Protein AF-A0A0F7NEU3-F1 (afdb_monomer)

Secondary structure (DSSP, 8-state):
----TT--------------HHHHHHHHHHTTT-HHHHHHHHHHHHHHHHHHHHHHHHHHHHHHHHHHHHHHHHGGG-

Sequence (78 aa):
MTLSMIECMQTRERVTVTLPPDLLATAKAAAHGNLSAYVERAIRAQALREAADAVSRWRGDTSGDVEEITETFGEDIA

Structure (mmCIF, N/CA/C/O backbone):
data_AF-A0A0F7NEU3-F1
#
_entry.id   AF-A0A0F7NEU3-F1
#
loop_
_atom_site.group_PDB
_atom_site.id
_atom_site.type_symbol
_atom_site.label_atom_id
_atom_site.label_alt_id
_atom_site.label_comp_id
_atom_site.label_asym_id
_atom_site.label_entity_id
_atom_site.label_seq_id
_atom_site.pdbx_PDB_ins_code
_atom_site.Cartn_x
_atom_site.Cartn_y
_atom_site.Cartn_z
_atom_site.occupancy
_atom_site.B_iso_or_equiv
_atom_site.auth_seq_id
_atom_site.auth_comp_id
_atom_site.auth_asym_id
_atom_site.auth_atom_id
_atom_site.pdbx_PDB_model_num
ATOM 1 N N . MET A 1 1 ? 20.523 36.161 -10.004 1.00 42.00 1 MET A N 1
ATOM 2 C CA . MET A 1 1 ? 19.723 34.957 -10.305 1.00 42.00 1 MET A CA 1
ATOM 3 C C . MET A 1 1 ? 20.051 33.914 -9.246 1.00 42.00 1 MET A C 1
ATOM 5 O O . MET A 1 1 ? 20.917 33.076 -9.441 1.00 42.00 1 MET A O 1
ATOM 9 N N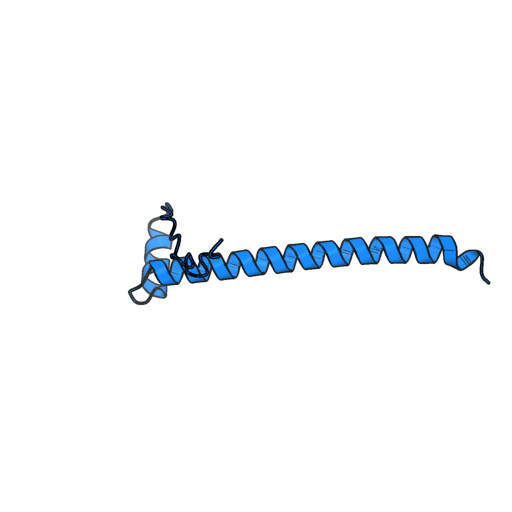 . THR A 1 2 ? 19.486 34.077 -8.053 1.00 41.12 2 THR A N 1
ATOM 10 C CA . THR A 1 2 ? 19.707 33.186 -6.908 1.00 41.12 2 THR A CA 1
ATOM 11 C C . THR A 1 2 ? 18.813 31.969 -7.082 1.00 41.12 2 THR A C 1
ATOM 13 O O . THR A 1 2 ? 17.596 32.086 -6.951 1.00 41.12 2 THR A O 1
ATOM 16 N N . LEU A 1 3 ? 19.407 30.824 -7.430 1.00 51.22 3 LEU A N 1
ATOM 17 C CA . LEU A 1 3 ? 18.726 29.535 -7.352 1.00 51.22 3 LEU A CA 1
ATOM 18 C C . LEU A 1 3 ? 18.219 29.363 -5.915 1.00 51.22 3 LEU A C 1
ATOM 20 O O . LEU A 1 3 ? 19.013 29.275 -4.978 1.00 51.22 3 LEU A O 1
ATOM 24 N N . SER A 1 4 ? 16.898 29.330 -5.761 1.00 51.16 4 SER A N 1
ATOM 25 C CA . SER A 1 4 ? 16.200 28.949 -4.536 1.00 51.16 4 SER A CA 1
ATOM 26 C C . SER A 1 4 ? 16.418 27.450 -4.286 1.00 51.16 4 SER A C 1
ATOM 28 O O . SER A 1 4 ? 15.540 26.618 -4.487 1.00 51.16 4 SER A O 1
ATOM 30 N N . MET A 1 5 ? 17.630 27.076 -3.871 1.00 51.94 5 MET A N 1
ATOM 31 C CA . MET A 1 5 ? 17.941 25.770 -3.279 1.00 51.94 5 MET A CA 1
ATOM 32 C C . MET A 1 5 ? 17.366 25.711 -1.852 1.00 51.94 5 MET A C 1
ATOM 34 O O . MET A 1 5 ? 18.124 25.524 -0.917 1.00 51.94 5 MET A O 1
ATOM 38 N N . ILE A 1 6 ? 16.059 25.935 -1.659 1.00 51.19 6 ILE A N 1
ATOM 39 C CA . ILE A 1 6 ? 15.321 25.684 -0.396 1.00 51.19 6 ILE A CA 1
ATOM 40 C C . ILE A 1 6 ? 13.818 25.415 -0.644 1.00 51.19 6 ILE A C 1
ATOM 42 O O . ILE A 1 6 ? 13.074 25.189 0.300 1.00 51.19 6 ILE A O 1
ATOM 46 N N . GLU A 1 7 ? 13.330 25.261 -1.879 1.00 51.81 7 GLU A N 1
ATOM 47 C CA . GLU A 1 7 ? 11.992 24.667 -2.092 1.00 51.81 7 GLU A CA 1
ATOM 48 C C . GLU A 1 7 ? 12.018 23.130 -1.981 1.00 51.81 7 GLU A C 1
ATOM 50 O O . GLU A 1 7 ? 11.393 22.402 -2.737 1.00 51.81 7 GLU A O 1
ATOM 55 N N . CYS A 1 8 ? 12.693 22.614 -0.950 1.00 45.34 8 CYS A N 1
ATOM 56 C CA . CYS A 1 8 ? 12.388 21.306 -0.368 1.00 45.34 8 CYS A CA 1
ATOM 57 C C . CYS A 1 8 ? 11.176 21.455 0.579 1.00 45.34 8 CYS A C 1
ATOM 59 O O . CYS A 1 8 ? 11.153 20.942 1.700 1.00 45.34 8 CYS A O 1
ATOM 61 N N . MET A 1 9 ? 10.172 22.240 0.169 1.00 50.62 9 MET A N 1
ATOM 62 C CA . MET A 1 9 ? 8.898 22.302 0.867 1.00 50.62 9 MET A CA 1
ATOM 63 C C . MET A 1 9 ? 8.152 21.026 0.518 1.00 50.62 9 MET A C 1
ATOM 65 O O . MET A 1 9 ? 7.693 20.841 -0.599 1.00 50.62 9 MET A O 1
ATOM 69 N N . GLN A 1 10 ? 8.090 20.143 1.507 1.00 59.00 10 GLN A N 1
ATOM 70 C CA . GL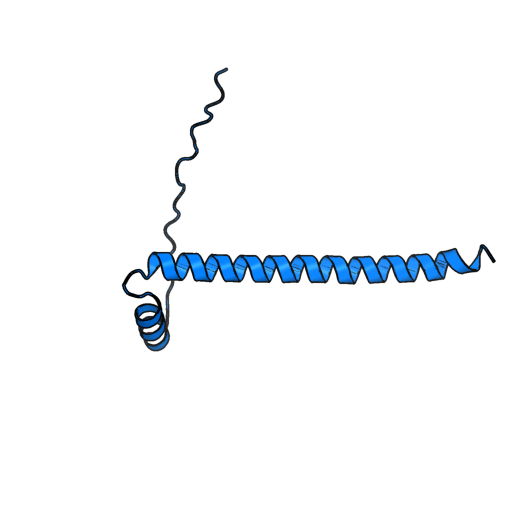N A 1 10 ? 7.116 19.075 1.700 1.00 59.00 10 GLN A CA 1
ATOM 71 C C . GLN A 1 10 ? 5.773 19.344 0.983 1.00 59.00 10 GLN A C 1
ATOM 73 O O . GLN A 1 10 ? 4.813 19.790 1.614 1.00 59.00 10 GLN A O 1
ATOM 78 N N . THR A 1 11 ? 5.656 19.043 -0.310 1.00 68.44 11 THR A N 1
ATOM 79 C CA . THR A 1 11 ? 4.365 18.994 -1.001 1.00 68.44 11 THR A CA 1
ATOM 80 C C . THR A 1 11 ? 3.662 17.725 -0.542 1.00 68.44 11 THR A C 1
ATOM 82 O O . THR A 1 11 ? 3.709 16.684 -1.192 1.00 68.44 11 THR A O 1
ATOM 85 N N . ARG A 1 12 ? 3.086 17.777 0.662 1.00 73.38 12 ARG A N 1
ATOM 86 C CA . ARG A 1 12 ? 2.242 16.709 1.190 1.00 73.38 12 ARG A CA 1
ATOM 87 C C . ARG A 1 12 ? 0.873 16.835 0.551 1.00 73.38 12 ARG A C 1
ATOM 89 O O . ARG A 1 12 ? 0.121 17.756 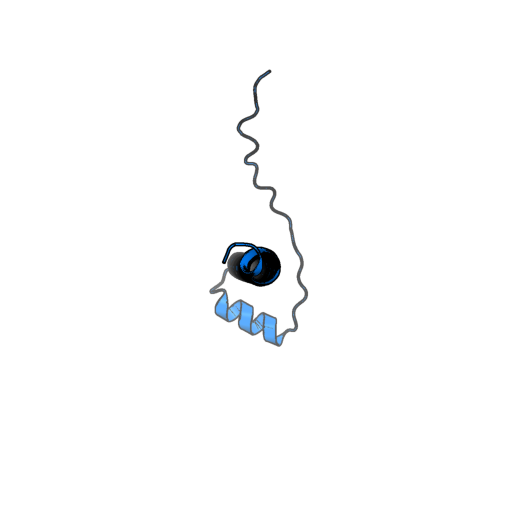0.857 1.00 73.38 12 ARG A O 1
ATOM 96 N N . GLU A 1 13 ? 0.559 15.891 -0.318 1.00 82.94 13 GLU A N 1
ATOM 97 C CA . GLU A 1 13 ? -0.771 15.753 -0.886 1.00 82.94 13 GLU A CA 1
ATOM 98 C C . GLU A 1 13 ? -1.670 14.976 0.080 1.00 82.94 13 GLU A C 1
ATOM 100 O O . GLU A 1 13 ? -1.283 13.948 0.643 1.00 82.94 13 GLU A O 1
ATOM 105 N N . ARG A 1 14 ? -2.885 15.481 0.307 1.00 84.25 14 ARG A N 1
ATOM 106 C CA . ARG A 1 14 ? -3.866 14.796 1.147 1.00 84.25 14 ARG A CA 1
ATOM 107 C C . ARG A 1 14 ? -4.674 13.834 0.288 1.00 84.25 14 ARG A C 1
ATOM 109 O O . ARG A 1 14 ? -5.556 14.256 -0.450 1.00 84.25 14 ARG A O 1
ATOM 116 N N . VAL A 1 15 ? -4.427 12.542 0.462 1.00 82.00 15 VAL A N 1
ATOM 117 C CA . VAL A 1 15 ? -5.169 11.478 -0.221 1.00 82.00 15 VAL A CA 1
ATOM 118 C C . VAL A 1 15 ? -6.242 10.921 0.710 1.00 82.00 15 VAL A C 1
ATOM 120 O O . VAL A 1 15 ? -5.963 10.569 1.857 1.00 82.00 15 VAL A O 1
ATOM 123 N N . THR A 1 16 ? -7.481 10.848 0.224 1.00 87.19 16 THR A N 1
ATOM 124 C CA . THR A 1 16 ? -8.577 10.168 0.928 1.00 87.19 16 THR A CA 1
ATOM 125 C C . THR A 1 16 ? -8.801 8.814 0.279 1.00 87.19 16 THR A C 1
ATOM 127 O O . THR A 1 16 ? -8.938 8.729 -0.937 1.00 87.19 16 THR A O 1
ATOM 130 N N . VAL A 1 17 ? -8.839 7.761 1.091 1.00 80.94 17 VAL A N 1
ATOM 131 C CA . VAL A 1 17 ? -9.010 6.383 0.626 1.00 80.94 17 VAL A CA 1
ATOM 132 C C . VAL A 1 17 ? -10.227 5.785 1.316 1.00 80.94 17 VAL A C 1
ATOM 134 O O . VAL A 1 17 ? -10.334 5.838 2.542 1.00 80.94 17 VAL A O 1
ATOM 137 N N . THR A 1 18 ? -11.137 5.210 0.536 1.00 88.31 18 THR A N 1
ATOM 138 C CA . THR A 1 18 ? -12.299 4.495 1.069 1.00 88.31 18 THR A CA 1
ATOM 139 C C . THR A 1 18 ? -11.929 3.029 1.244 1.00 88.31 18 THR A C 1
ATOM 141 O O . THR A 1 18 ? -11.546 2.372 0.278 1.00 88.31 18 THR A O 1
ATOM 144 N N . LEU A 1 19 ? -12.040 2.515 2.472 1.00 85.62 19 LEU A N 1
ATOM 145 C CA . LEU A 1 19 ? -11.811 1.105 2.782 1.00 85.62 19 LEU A CA 1
ATOM 146 C C . LEU A 1 19 ? -13.082 0.459 3.349 1.00 85.62 19 LEU A C 1
ATOM 148 O O . LEU A 1 19 ? -13.783 1.096 4.139 1.00 85.62 19 LEU A O 1
ATOM 152 N N . PRO A 1 20 ? -13.340 -0.820 3.023 1.00 94.00 20 PRO A N 1
ATOM 153 C CA . PRO A 1 20 ? -14.280 -1.654 3.758 1.00 94.00 20 PRO A CA 1
ATOM 154 C C . PRO A 1 20 ? -13.963 -1.670 5.263 1.00 94.00 20 PRO A C 1
ATOM 156 O O . PRO A 1 20 ? -12.785 -1.621 5.641 1.00 94.00 20 PRO A O 1
ATOM 159 N N . PRO A 1 21 ? -14.981 -1.773 6.133 1.00 91.25 21 PRO A N 1
ATOM 160 C CA . PRO A 1 21 ? -14.799 -1.708 7.583 1.00 91.25 21 PRO A CA 1
ATOM 161 C C . PRO A 1 21 ? -13.871 -2.807 8.117 1.00 91.25 21 PRO A C 1
ATOM 163 O O . PRO A 1 21 ? -13.056 -2.533 9.000 1.00 91.25 21 PRO A O 1
ATOM 166 N N . ASP A 1 22 ? -13.920 -4.006 7.533 1.00 90.94 22 ASP A N 1
ATOM 167 C CA . ASP A 1 22 ? -13.061 -5.129 7.924 1.00 90.94 22 ASP A CA 1
ATOM 168 C C . ASP A 1 22 ? -11.581 -4.820 7.657 1.00 90.94 22 ASP A C 1
ATOM 170 O O . ASP A 1 22 ? -10.725 -4.986 8.528 1.00 90.94 22 ASP A O 1
ATOM 174 N N . LEU A 1 23 ? -11.282 -4.256 6.482 1.00 88.88 23 LEU A N 1
ATOM 175 C CA . LEU A 1 23 ? -9.922 -3.860 6.109 1.00 88.88 23 LEU A CA 1
ATOM 176 C C . LEU A 1 23 ? -9.429 -2.662 6.926 1.00 88.88 23 LEU A C 1
ATOM 178 O O . LEU A 1 23 ? -8.244 -2.584 7.251 1.00 88.88 23 LEU A O 1
ATOM 182 N N . LEU A 1 24 ? -10.326 -1.748 7.310 1.00 90.19 24 LEU A N 1
ATOM 183 C CA . LEU A 1 24 ? -9.984 -0.639 8.197 1.00 90.19 24 LEU A CA 1
ATOM 184 C C . LEU A 1 24 ? -9.580 -1.135 9.592 1.00 90.19 24 LEU A C 1
ATOM 186 O O . LEU A 1 24 ? -8.635 -0.599 10.174 1.00 90.19 24 LEU A O 1
ATOM 190 N N . ALA A 1 25 ? -10.264 -2.148 10.131 1.0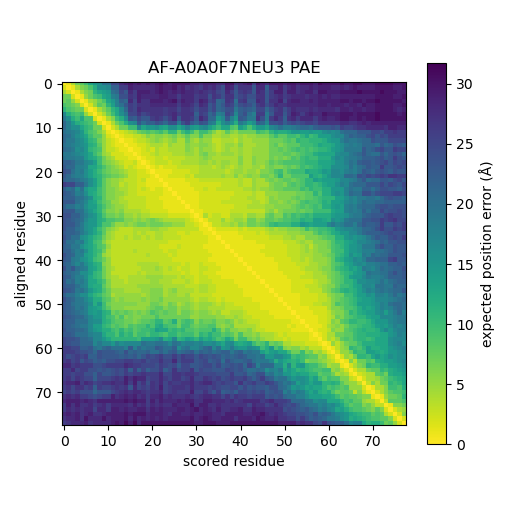0 89.88 25 ALA A N 1
ATOM 191 C CA . ALA A 1 25 ? -9.912 -2.747 11.417 1.00 89.88 25 ALA A CA 1
ATOM 192 C C . ALA A 1 25 ? -8.521 -3.398 11.366 1.00 89.88 25 ALA A C 1
ATOM 194 O O . ALA A 1 25 ? -7.679 -3.124 12.225 1.00 89.88 25 ALA A O 1
ATOM 195 N N . THR A 1 26 ? -8.241 -4.175 10.316 1.00 90.62 26 THR A N 1
ATOM 196 C CA . THR A 1 26 ? -6.921 -4.783 10.095 1.00 90.62 26 THR A CA 1
ATOM 197 C C . THR A 1 26 ? -5.824 -3.729 9.943 1.00 90.62 26 THR A C 1
ATOM 199 O O . THR A 1 26 ? -4.780 -3.829 10.588 1.00 90.62 26 THR A O 1
ATOM 202 N N . ALA A 1 27 ? -6.063 -2.686 9.144 1.00 88.00 27 ALA A N 1
ATOM 203 C CA . ALA A 1 27 ? -5.098 -1.610 8.941 1.00 88.00 27 ALA A CA 1
ATOM 204 C C . ALA A 1 27 ? -4.806 -0.859 10.247 1.00 88.00 27 ALA A C 1
ATOM 206 O O . ALA A 1 27 ? -3.649 -0.585 10.553 1.00 88.00 27 ALA A O 1
ATOM 207 N N . LYS A 1 28 ? -5.831 -0.578 11.062 1.00 90.06 28 LYS A N 1
ATOM 208 C CA . LYS A 1 28 ? -5.659 0.050 12.382 1.00 90.06 28 LYS A CA 1
ATOM 209 C C . LYS A 1 28 ? -4.829 -0.811 13.333 1.00 90.06 28 LYS A C 1
ATOM 211 O O . LYS A 1 28 ? -3.954 -0.269 14.005 1.00 90.06 28 LYS A O 1
ATOM 216 N N . ALA A 1 29 ? -5.071 -2.122 13.367 1.00 91.25 29 ALA A N 1
ATOM 217 C CA . ALA A 1 29 ? -4.292 -3.049 14.187 1.00 91.25 29 ALA A CA 1
ATOM 218 C C . ALA A 1 29 ? -2.817 -3.092 13.749 1.00 91.25 29 ALA A C 1
ATOM 220 O O . ALA A 1 29 ? -1.919 -2.998 14.582 1.00 91.25 29 ALA A O 1
ATOM 221 N N . ALA A 1 30 ? -2.557 -3.148 12.439 1.00 89.75 30 ALA A N 1
ATOM 222 C CA . ALA A 1 30 ? -1.202 -3.166 11.887 1.00 89.75 30 ALA A CA 1
ATOM 223 C C . ALA A 1 30 ? -0.466 -1.818 12.020 1.00 89.75 30 ALA A C 1
ATOM 225 O O . ALA A 1 30 ? 0.763 -1.777 12.099 1.00 89.75 30 ALA A O 1
ATOM 226 N N . ALA A 1 31 ? -1.205 -0.709 12.060 1.00 88.56 31 ALA A N 1
ATOM 227 C CA . ALA A 1 31 ? -0.654 0.638 12.104 1.00 88.56 31 ALA A CA 1
ATOM 228 C C . ALA A 1 31 ? -0.075 1.051 13.466 1.00 88.56 31 ALA A C 1
ATOM 230 O O . ALA A 1 31 ? 0.559 2.103 13.540 1.00 88.56 31 ALA A O 1
ATOM 231 N N . HIS A 1 32 ? -0.299 0.279 14.538 1.00 87.62 32 HIS A N 1
ATOM 232 C CA . HIS A 1 32 ? 0.196 0.582 15.892 1.00 87.62 32 HIS A CA 1
ATOM 233 C C . HIS A 1 32 ? -0.074 2.040 16.332 1.00 87.62 32 HIS A C 1
ATOM 235 O O . HIS A 1 32 ? 0.749 2.678 16.983 1.00 87.62 32 HIS A O 1
ATOM 241 N N . GLY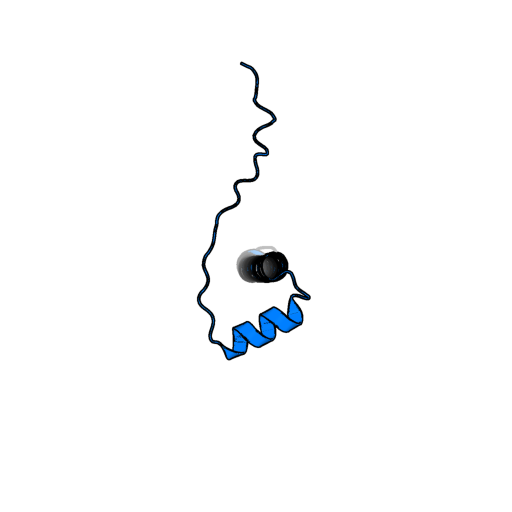 A 1 33 ? -1.227 2.593 15.937 1.00 88.06 33 GLY A N 1
ATOM 242 C CA . GLY A 1 33 ? -1.631 3.965 16.263 1.00 88.06 33 GLY A CA 1
ATOM 243 C C . GLY A 1 33 ? -1.272 5.040 15.228 1.00 88.06 33 GLY A C 1
ATOM 244 O O . GLY A 1 33 ? -1.762 6.159 15.356 1.00 88.06 33 GLY A O 1
ATOM 245 N N . ASN A 1 34 ? -0.508 4.733 14.170 1.00 91.88 34 ASN A N 1
ATOM 246 C CA . ASN A 1 34 ? -0.197 5.688 13.096 1.00 91.88 34 ASN A CA 1
ATOM 247 C C . ASN A 1 34 ? -0.610 5.169 11.711 1.00 91.88 34 ASN A C 1
ATOM 249 O O . ASN A 1 34 ? 0.188 4.618 10.948 1.00 91.88 34 ASN A O 1
ATOM 253 N N . LEU A 1 35 ? -1.887 5.373 11.378 1.00 89.88 35 LEU A N 1
ATOM 254 C CA . LEU A 1 35 ? -2.461 4.906 10.116 1.00 89.88 35 LEU A CA 1
ATOM 255 C C . LEU A 1 35 ? -1.857 5.617 8.897 1.00 89.88 35 LEU A C 1
ATOM 257 O O . LEU A 1 35 ? -1.644 4.977 7.874 1.00 89.88 35 LEU A O 1
ATOM 261 N N . SER A 1 36 ? -1.528 6.905 9.004 1.00 88.25 36 SER A N 1
ATOM 262 C CA . SER A 1 36 ? -0.939 7.664 7.893 1.00 88.25 36 SER A CA 1
ATOM 263 C C . SER A 1 36 ? 0.436 7.124 7.500 1.00 88.25 36 SER A C 1
ATOM 265 O O . SER A 1 36 ? 0.684 6.896 6.320 1.00 88.25 36 SER A O 1
ATOM 267 N N . ALA A 1 37 ? 1.307 6.846 8.477 1.00 88.69 37 ALA A N 1
ATOM 268 C CA . ALA A 1 37 ? 2.620 6.254 8.211 1.00 88.69 37 ALA A CA 1
ATOM 269 C C . ALA A 1 37 ? 2.508 4.820 7.673 1.00 88.69 37 ALA A C 1
ATOM 271 O O . ALA A 1 37 ? 3.279 4.414 6.802 1.00 88.69 37 ALA A O 1
ATOM 272 N N . TYR A 1 38 ? 1.529 4.054 8.165 1.00 90.69 38 TYR A N 1
ATOM 273 C CA . TYR A 1 38 ? 1.238 2.723 7.640 1.00 90.69 38 TYR A CA 1
ATOM 274 C C . TYR A 1 38 ? 0.827 2.775 6.163 1.00 90.69 38 TYR A C 1
ATOM 276 O O . TYR A 1 38 ? 1.384 2.041 5.347 1.00 90.69 38 TYR A O 1
ATOM 284 N N . VAL A 1 39 ? -0.096 3.675 5.810 1.00 89.19 39 VAL A N 1
ATOM 285 C CA . VAL A 1 39 ? -0.555 3.869 4.428 1.00 89.19 39 VAL A CA 1
ATOM 286 C C . VAL A 1 39 ? 0.588 4.349 3.535 1.00 89.19 39 VAL A C 1
ATOM 288 O O . VAL A 1 39 ? 0.784 3.783 2.464 1.00 89.19 39 VAL A O 1
ATOM 291 N N . GLU A 1 40 ? 1.400 5.311 3.980 1.00 89.25 40 GLU A N 1
ATOM 292 C CA . GLU A 1 40 ? 2.568 5.775 3.220 1.00 89.25 40 GLU 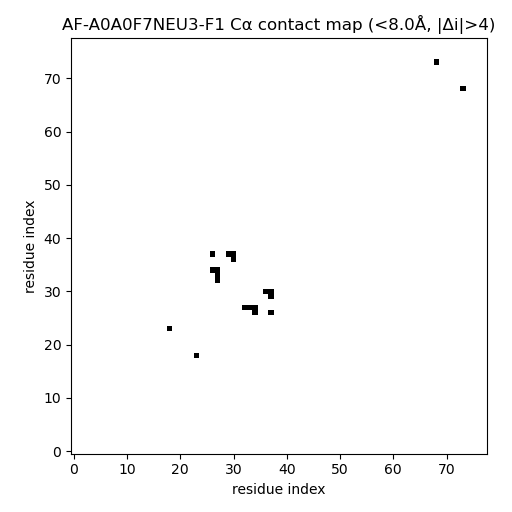A CA 1
ATOM 293 C C . GLU A 1 40 ? 3.540 4.623 2.922 1.00 89.25 40 GLU A C 1
ATOM 295 O O . GLU A 1 40 ? 3.976 4.435 1.784 1.00 89.25 40 GLU A O 1
ATOM 300 N N . ARG A 1 41 ? 3.848 3.802 3.932 1.00 90.00 41 ARG A N 1
ATOM 301 C CA . ARG A 1 41 ? 4.713 2.630 3.771 1.00 90.00 41 ARG A CA 1
ATOM 302 C C . ARG A 1 41 ? 4.108 1.606 2.811 1.00 90.00 41 ARG A C 1
ATOM 304 O O . ARG A 1 41 ? 4.846 1.031 2.012 1.00 90.00 41 ARG A O 1
ATOM 311 N N . ALA A 1 42 ? 2.801 1.368 2.888 1.00 89.88 42 ALA A N 1
ATOM 312 C CA . ALA A 1 42 ? 2.108 0.436 2.005 1.00 89.88 42 ALA A CA 1
ATOM 313 C C . ALA A 1 42 ? 2.146 0.909 0.543 1.00 89.88 42 ALA A C 1
ATOM 315 O O . ALA A 1 42 ? 2.520 0.131 -0.333 1.00 89.88 42 ALA A O 1
ATOM 316 N N . ILE A 1 43 ? 1.850 2.190 0.297 1.00 89.81 43 ILE A N 1
ATOM 317 C CA . ILE A 1 43 ? 1.914 2.807 -1.036 1.00 89.81 43 ILE A CA 1
ATOM 318 C C . ILE A 1 43 ? 3.342 2.739 -1.583 1.00 89.81 43 ILE A C 1
ATOM 320 O O . ILE A 1 43 ? 3.551 2.299 -2.709 1.00 89.81 43 ILE A O 1
ATOM 324 N N . ARG A 1 44 ? 4.346 3.096 -0.774 1.00 89.81 44 ARG A N 1
ATOM 325 C CA . ARG A 1 44 ? 5.757 3.034 -1.180 1.00 89.81 44 ARG A CA 1
ATOM 326 C C . ARG A 1 44 ? 6.184 1.617 -1.562 1.00 89.81 44 ARG A C 1
ATOM 328 O O . ARG A 1 44 ? 6.865 1.430 -2.566 1.00 89.81 44 ARG A O 1
ATOM 335 N N . ALA A 1 45 ? 5.796 0.620 -0.766 1.00 92.69 45 ALA A N 1
ATOM 336 C CA . ALA A 1 45 ? 6.105 -0.775 -1.058 1.00 92.69 45 ALA A CA 1
ATOM 337 C C . ALA A 1 45 ? 5.443 -1.241 -2.362 1.00 92.69 45 ALA A C 1
ATOM 339 O O . ALA A 1 45 ? 6.059 -1.988 -3.116 1.00 92.69 45 ALA A O 1
ATOM 340 N N . GLN A 1 46 ? 4.218 -0.788 -2.635 1.00 91.00 46 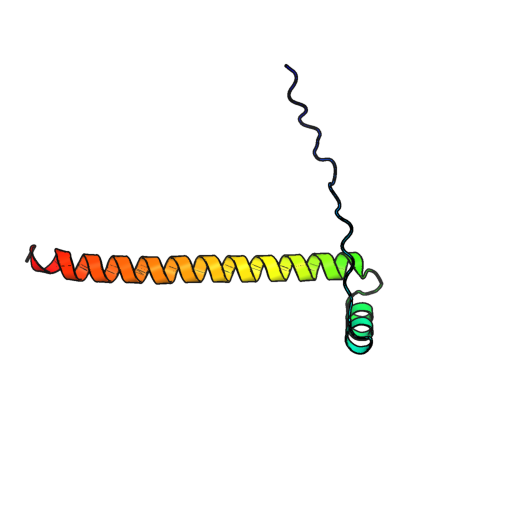GLN A N 1
ATOM 341 C CA . GLN A 1 46 ? 3.516 -1.102 -3.873 1.00 91.00 46 GLN A CA 1
ATOM 342 C C . GLN A 1 46 ? 4.188 -0.456 -5.091 1.00 91.00 46 GLN A C 1
ATOM 344 O O . GLN A 1 46 ? 4.496 -1.163 -6.045 1.00 91.00 46 GLN A O 1
ATOM 349 N N . ALA A 1 47 ? 4.523 0.834 -5.017 1.00 91.19 47 ALA A N 1
ATOM 350 C CA . ALA A 1 47 ? 5.242 1.531 -6.084 1.00 91.19 47 ALA A CA 1
ATOM 351 C C . ALA A 1 47 ? 6.591 0.863 -6.408 1.00 91.19 47 ALA A C 1
ATOM 353 O O . ALA A 1 47 ? 6.979 0.754 -7.569 1.00 91.19 47 ALA A O 1
ATOM 354 N N . LEU A 1 48 ? 7.298 0.361 -5.388 1.00 94.38 48 LEU A N 1
ATOM 355 C CA . LEU A 1 48 ? 8.552 -0.364 -5.591 1.00 94.38 48 LEU A CA 1
ATOM 356 C C . LEU A 1 48 ? 8.347 -1.697 -6.325 1.00 94.38 48 LEU A C 1
ATOM 358 O O . LEU A 1 48 ? 9.168 -2.052 -7.168 1.00 94.38 48 LEU A O 1
ATOM 362 N N . ARG A 1 49 ? 7.269 -2.432 -6.023 1.00 92.56 49 ARG A N 1
ATOM 363 C CA . ARG A 1 49 ? 6.933 -3.670 -6.745 1.00 92.56 49 ARG A CA 1
ATOM 364 C C . ARG A 1 49 ? 6.584 -3.383 -8.196 1.00 92.56 49 ARG A C 1
ATOM 366 O O . ARG A 1 49 ? 7.108 -4.046 -9.076 1.00 92.56 49 ARG A O 1
ATOM 373 N N . GLU A 1 50 ? 5.766 -2.367 -8.445 1.00 93.75 50 GLU A N 1
ATOM 374 C CA . GLU A 1 50 ? 5.396 -1.964 -9.806 1.00 93.75 50 GLU A CA 1
ATOM 375 C C . GLU A 1 50 ? 6.622 -1.550 -10.624 1.00 93.75 50 GLU A C 1
ATOM 377 O O . GLU A 1 50 ? 6.759 -1.944 -11.781 1.00 93.75 50 GLU A O 1
ATOM 382 N N . ALA A 1 51 ? 7.561 -0.828 -10.007 1.00 89.56 51 ALA A N 1
ATOM 383 C CA . ALA A 1 51 ? 8.834 -0.499 -10.634 1.00 89.56 51 ALA A CA 1
ATOM 384 C C . ALA A 1 51 ? 9.676 -1.752 -10.923 1.00 89.56 51 ALA A C 1
ATOM 386 O O . ALA A 1 51 ? 10.233 -1.876 -12.013 1.00 89.56 51 ALA A O 1
ATOM 387 N N . ALA A 1 52 ? 9.759 -2.695 -9.979 1.00 90.06 52 ALA A N 1
ATOM 388 C CA . ALA A 1 52 ? 10.473 -3.953 -10.183 1.00 90.06 52 ALA A CA 1
ATOM 389 C C . ALA A 1 52 ? 9.867 -4.768 -11.336 1.00 90.06 52 ALA A C 1
ATOM 391 O O . ALA A 1 52 ? 10.605 -5.260 -12.189 1.00 90.06 52 ALA A O 1
ATOM 392 N N . ASP A 1 53 ? 8.538 -4.840 -11.409 1.00 91.50 53 ASP A N 1
ATOM 393 C CA . ASP A 1 53 ? 7.817 -5.516 -12.484 1.00 91.50 53 ASP A CA 1
ATOM 394 C C . ASP A 1 53 ? 8.052 -4.831 -13.836 1.00 91.50 53 ASP A C 1
ATOM 396 O O . ASP A 1 53 ? 8.288 -5.504 -14.837 1.00 91.50 53 ASP A O 1
ATOM 400 N N . ALA A 1 54 ? 8.021 -3.496 -13.885 1.00 88.81 54 ALA A N 1
ATOM 401 C CA . ALA A 1 54 ? 8.305 -2.736 -15.101 1.00 88.81 54 ALA A CA 1
ATOM 402 C C . ALA A 1 54 ? 9.735 -2.986 -15.603 1.00 88.81 54 ALA A C 1
ATOM 404 O O . ALA A 1 54 ? 9.945 -3.242 -16.787 1.00 88.81 54 ALA A O 1
ATOM 405 N N . VAL A 1 55 ? 10.713 -2.991 -14.694 1.00 87.88 55 VAL A N 1
ATOM 406 C CA . VAL A 1 55 ? 12.109 -3.305 -15.023 1.00 87.88 55 VAL A CA 1
ATOM 407 C C . VAL A 1 55 ? 12.264 -4.761 -15.471 1.00 87.88 55 VAL A C 1
ATOM 409 O O . VAL A 1 55 ? 13.039 -5.037 -16.386 1.00 87.88 55 VAL A O 1
ATOM 412 N N . SER A 1 56 ? 11.546 -5.699 -14.849 1.00 87.06 56 SER A N 1
ATOM 413 C CA . SER A 1 56 ? 11.572 -7.108 -15.248 1.00 87.06 56 SER A CA 1
ATOM 414 C C . SER A 1 56 ? 11.018 -7.304 -16.656 1.00 87.06 56 SER A C 1
ATOM 416 O O . SER A 1 56 ? 11.612 -8.046 -17.432 1.00 87.06 56 SER A O 1
ATOM 418 N N . ARG A 1 57 ? 9.914 -6.625 -16.996 1.00 84.00 57 ARG A N 1
ATOM 419 C CA . ARG A 1 57 ? 9.333 -6.654 -18.346 1.00 84.00 57 ARG A CA 1
ATOM 420 C C . ARG A 1 57 ? 10.293 -6.079 -19.378 1.00 84.00 57 ARG A C 1
ATOM 422 O O . ARG A 1 57 ? 10.608 -6.762 -20.339 1.00 84.00 57 ARG A O 1
ATOM 429 N N . TRP A 1 58 ? 10.850 -4.896 -19.113 1.00 80.19 58 TRP A N 1
ATOM 430 C CA . TRP A 1 58 ? 11.839 -4.283 -20.002 1.00 80.19 58 TRP A CA 1
ATOM 431 C C . TRP A 1 58 ? 13.040 -5.202 -20.262 1.00 80.19 58 TRP A C 1
ATOM 433 O O . TRP A 1 58 ? 13.491 -5.325 -21.399 1.00 80.19 58 TRP A O 1
ATOM 443 N N . ARG A 1 59 ? 13.542 -5.883 -19.222 1.00 74.50 59 ARG A N 1
ATOM 444 C CA . ARG A 1 59 ? 14.625 -6.860 -19.387 1.00 74.50 59 ARG A CA 1
ATOM 445 C C . ARG A 1 59 ? 14.216 -8.059 -20.238 1.00 74.50 59 ARG A C 1
ATOM 447 O O . ARG A 1 59 ? 15.015 -8.459 -21.072 1.00 74.50 59 ARG A O 1
ATOM 454 N N . GLY A 1 60 ? 13.021 -8.608 -20.023 1.00 78.06 60 GLY A N 1
ATOM 455 C CA . GLY A 1 60 ? 12.502 -9.738 -20.799 1.00 78.06 60 GLY A CA 1
ATOM 456 C C . GLY A 1 60 ? 12.337 -9.406 -22.284 1.00 78.06 60 GLY A C 1
ATOM 457 O O . GLY A 1 60 ? 12.806 -10.165 -23.128 1.00 78.06 60 GLY A O 1
ATOM 458 N N . ASP A 1 61 ? 11.765 -8.240 -22.586 1.00 70.50 61 ASP A N 1
ATOM 459 C CA . ASP A 1 61 ? 11.591 -7.762 -23.963 1.00 70.50 61 ASP A CA 1
ATOM 460 C C . ASP A 1 61 ? 12.956 -7.523 -24.633 1.00 70.50 61 ASP A C 1
ATOM 462 O O . ASP A 1 61 ? 13.203 -7.995 -25.737 1.00 70.50 61 ASP A O 1
ATOM 466 N N . THR A 1 62 ? 13.902 -6.899 -23.919 1.00 63.16 62 THR A N 1
ATOM 467 C CA . THR A 1 62 ? 15.258 -6.658 -24.450 1.00 63.16 62 THR A CA 1
ATOM 468 C C . THR A 1 62 ? 16.028 -7.959 -24.699 1.00 63.16 62 THR A C 1
ATOM 470 O O . THR A 1 62 ? 16.792 -8.041 -25.656 1.00 63.16 62 THR A O 1
ATOM 473 N N . SER A 1 63 ? 15.874 -8.983 -23.850 1.00 60.00 63 SER A N 1
ATOM 474 C CA . SER A 1 63 ? 16.528 -10.278 -24.086 1.00 60.00 63 SER A CA 1
ATOM 475 C C . SER A 1 63 ? 15.959 -11.014 -25.298 1.00 60.00 63 SER A C 1
ATOM 477 O O . SER A 1 63 ? 16.734 -11.644 -26.008 1.00 60.00 63 SER A O 1
ATOM 479 N N . GLY A 1 64 ? 14.651 -10.889 -25.554 1.00 59.69 64 GLY A N 1
ATOM 480 C CA . GLY A 1 64 ? 14.013 -11.461 -26.742 1.00 59.69 64 GLY A CA 1
ATOM 481 C C . GLY A 1 64 ? 14.520 -10.816 -28.032 1.00 59.69 64 GLY A C 1
ATOM 482 O O . GLY A 1 64 ? 14.918 -11.525 -28.952 1.00 59.69 64 GLY A O 1
ATOM 483 N N . ASP A 1 65 ? 14.616 -9.484 -28.052 1.00 58.50 65 ASP A N 1
ATOM 484 C 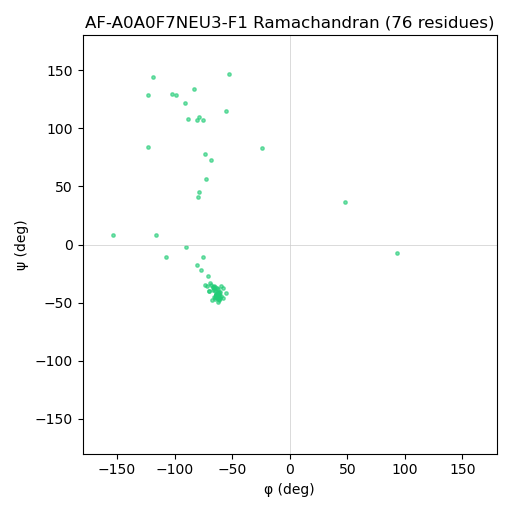CA . ASP A 1 65 ? 15.151 -8.746 -29.203 1.00 58.50 65 ASP A CA 1
ATOM 485 C C . ASP A 1 65 ? 16.622 -9.108 -29.487 1.00 58.50 65 ASP A C 1
ATOM 487 O O . ASP A 1 65 ? 17.035 -9.223 -30.638 1.00 58.50 65 ASP A O 1
ATOM 491 N N . VAL A 1 66 ? 17.442 -9.305 -28.447 1.00 60.09 66 VAL A N 1
ATOM 492 C CA . VAL A 1 66 ? 18.856 -9.678 -28.626 1.00 60.09 66 VAL A CA 1
ATOM 493 C C . VAL A 1 66 ? 19.006 -11.107 -29.155 1.00 60.09 66 VAL A C 1
ATOM 495 O O . VAL A 1 66 ? 19.857 -11.328 -30.016 1.00 60.09 66 VAL A O 1
ATOM 498 N N . GLU A 1 67 ? 18.204 -12.071 -28.695 1.00 59.31 67 GLU A N 1
ATOM 499 C CA . GLU A 1 67 ? 18.234 -13.448 -29.220 1.00 59.31 67 GLU A CA 1
ATOM 500 C C . GLU A 1 67 ? 17.872 -13.486 -30.716 1.00 59.31 67 GLU A C 1
ATOM 502 O O . GLU A 1 67 ? 18.634 -14.048 -31.502 1.00 59.31 67 GLU A O 1
ATOM 507 N N . GLU A 1 68 ? 16.825 -12.768 -31.141 1.00 56.66 68 GLU A N 1
ATOM 508 C CA . GLU A 1 68 ? 16.414 -12.668 -32.554 1.00 56.66 68 GLU A CA 1
ATOM 509 C C . GLU A 1 68 ? 17.499 -12.033 -33.448 1.00 56.66 68 GLU A C 1
ATOM 511 O O . GLU A 1 68 ? 17.773 -12.502 -34.558 1.00 56.66 68 GLU A O 1
ATOM 516 N N . ILE A 1 69 ? 18.171 -10.982 -32.963 1.00 59.38 69 ILE A N 1
ATOM 517 C CA . ILE A 1 69 ? 19.277 -10.336 -33.690 1.00 59.38 69 ILE A CA 1
ATOM 518 C C . ILE A 1 69 ? 20.475 -11.289 -33.802 1.00 59.38 69 ILE A C 1
ATOM 520 O O . ILE A 1 69 ? 21.153 -11.319 -34.830 1.00 59.38 69 ILE A O 1
ATOM 524 N N . THR A 1 70 ? 20.745 -12.089 -32.772 1.00 59.69 70 THR A N 1
ATOM 525 C CA . THR A 1 70 ? 21.877 -13.026 -32.785 1.00 59.69 70 THR A CA 1
ATOM 526 C C . THR A 1 70 ? 21.618 -14.204 -33.726 1.00 59.69 70 THR A C 1
ATOM 528 O O . THR A 1 70 ? 22.540 -14.638 -34.410 1.00 59.69 70 THR A O 1
ATOM 531 N N . GLU A 1 71 ? 20.375 -14.679 -33.832 1.00 60.03 71 GLU A N 1
ATOM 532 C CA . GLU A 1 71 ? 19.978 -15.702 -34.810 1.00 60.03 71 GLU A CA 1
ATOM 533 C C . GLU A 1 71 ? 19.994 -15.163 -36.250 1.00 60.03 71 GLU A C 1
ATOM 535 O O . GLU A 1 71 ? 20.475 -15.838 -37.156 1.00 60.03 71 GLU A O 1
ATOM 540 N N . THR A 1 72 ? 19.552 -13.920 -36.465 1.00 59.62 72 THR A N 1
ATOM 541 C CA . THR A 1 72 ? 19.482 -13.310 -37.807 1.00 59.62 72 THR A CA 1
ATOM 542 C C . THR A 1 72 ? 20.857 -12.928 -38.369 1.00 59.62 72 THR A C 1
ATOM 544 O O . THR A 1 72 ? 21.078 -13.019 -39.574 1.00 59.62 72 THR A O 1
ATOM 547 N N . PHE A 1 73 ? 21.792 -12.489 -37.520 1.00 60.66 73 PHE A N 1
ATOM 548 C CA . PHE A 1 73 ? 23.121 -12.028 -37.951 1.00 60.66 73 PHE A CA 1
ATOM 549 C C . PHE A 1 73 ? 24.259 -13.002 -37.616 1.00 60.66 73 PHE A C 1
ATOM 551 O O . PHE A 1 73 ? 25.374 -12.809 -38.094 1.00 60.66 73 PHE A O 1
ATOM 558 N N . GLY A 1 74 ? 24.012 -14.035 -36.806 1.00 57.34 74 GLY A N 1
ATOM 559 C CA . GLY A 1 74 ? 25.012 -15.042 -36.444 1.00 57.34 74 GLY A CA 1
ATOM 560 C C . GLY A 1 74 ? 25.290 -16.073 -37.541 1.00 57.34 74 GLY A C 1
ATOM 561 O O . GLY A 1 74 ? 26.369 -16.659 -37.548 1.00 57.34 74 GLY A O 1
ATOM 562 N N . GLU A 1 75 ? 24.362 -16.271 -38.482 1.00 55.41 75 GLU A N 1
ATOM 563 C CA . GLU A 1 75 ? 24.511 -17.248 -39.572 1.00 55.41 75 GLU A CA 1
ATOM 564 C C . GLU A 1 75 ? 25.388 -16.738 -40.739 1.00 55.41 75 GLU A C 1
ATOM 566 O O . GLU A 1 75 ? 25.936 -17.539 -41.488 1.00 55.41 75 GLU A O 1
ATOM 571 N N . ASP A 1 76 ? 25.617 -15.423 -40.855 1.00 55.97 76 ASP A N 1
ATOM 572 C CA . ASP A 1 76 ? 26.391 -14.815 -41.959 1.00 55.97 76 ASP A CA 1
ATOM 573 C C . ASP A 1 76 ? 27.908 -14.688 -41.662 1.00 55.97 76 ASP A C 1
ATOM 575 O O . ASP A 1 76 ? 28.680 -14.227 -42.500 1.00 55.97 76 ASP A O 1
ATOM 579 N N . ILE A 1 77 ? 28.364 -15.086 -40.463 1.00 57.03 77 ILE A N 1
ATOM 580 C CA . ILE A 1 77 ? 29.759 -14.905 -39.997 1.00 57.03 77 ILE A CA 1
ATOM 581 C C . ILE A 1 77 ? 30.520 -16.228 -39.757 1.00 57.03 77 ILE A C 1
ATOM 583 O O . ILE A 1 77 ? 31.627 -16.192 -39.211 1.00 57.03 77 ILE A O 1
ATOM 587 N N . ALA A 1 78 ? 29.949 -17.379 -40.135 1.00 48.00 78 ALA A N 1
ATOM 588 C CA . ALA A 1 78 ? 30.537 -18.714 -39.937 1.00 48.00 78 ALA A CA 1
ATOM 589 C C . ALA A 1 78 ? 31.157 -19.311 -41.212 1.00 48.00 78 ALA A C 1
ATOM 591 O O . ALA A 1 78 ? 30.545 -19.197 -42.296 1.00 48.00 78 ALA A O 1
#

Foldseek 3Di:
DDPPPPPPPPPDDDDDDDDDPVVVVVLCVVCVNNSPVSVVVVVVVVVVVVVVVVVVVVVVVVVVVVVVVCVVPVVVPD

Radius of gyration: 23.41 Å; Cα contacts (8 Å, |Δi|>4): 10; chains: 1; bounding box: 45×54×58 Å

Mean predicted aligned error: 13.63 Å

Solvent-accessible surface area (backbone atoms only — not comparable to full-atom values): 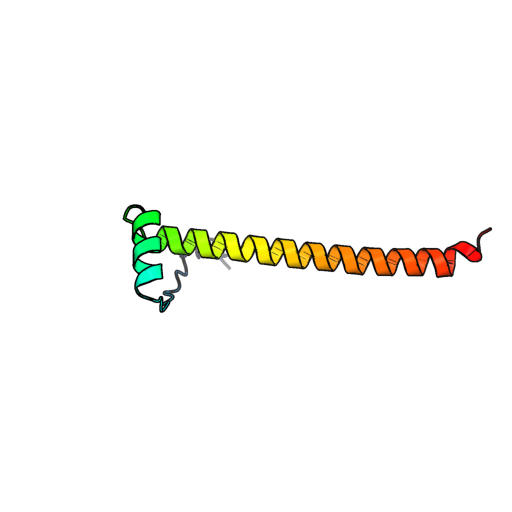4902 Å² total; per-residue (Å²): 137,80,80,75,88,68,77,82,63,82,82,77,78,90,82,87,81,92,68,59,72,71,57,47,52,53,48,48,66,74,22,76,84,38,54,69,63,42,50,51,51,50,52,52,54,49,55,51,49,54,48,50,52,52,53,50,49,54,50,53,54,52,51,52,56,50,52,55,51,47,62,71,60,54,71,80,77,116

pLDDT: mean 76.19, std 16.43, range [41.12, 94.38]